Protein AF-A0A9D8QHF4-F1 (afdb_monomer_lite)

Secondary structure (DSSP, 8-state):
-EEES-GGGHHHHHHHHHHHHTT-PPP--EEE-S--SSTT--EEE----PPP-

Structure (mmCIF, N/CA/C/O backbone):
data_AF-A0A9D8QHF4-F1
#
_entry.id   AF-A0A9D8QHF4-F1
#
loop_
_atom_site.group_PDB
_atom_site.id
_atom_site.type_symbol
_atom_site.label_atom_id
_atom_site.label_alt_id
_atom_site.label_comp_id
_atom_site.label_asym_id
_atom_site.label_entity_id
_atom_site.label_seq_id
_atom_site.pdbx_PDB_ins_code
_atom_site.Cartn_x
_atom_site.Cartn_y
_atom_site.Cartn_z
_atom_site.occupancy
_atom_site.B_iso_or_equiv
_atom_site.auth_seq_id
_atom_site.auth_comp_id
_atom_site.auth_asym_id
_atom_site.auth_atom_id
_atom_site.pdbx_PDB_model_num
ATOM 1 N N . THR A 1 1 ? 1.956 5.056 -0.287 1.00 97.50 1 THR A N 1
ATOM 2 C CA . THR A 1 1 ? 1.794 4.377 1.012 1.00 97.50 1 THR A CA 1
ATOM 3 C C . THR A 1 1 ? 0.899 3.164 0.859 1.00 97.50 1 THR A C 1
ATOM 5 O O . THR A 1 1 ? -0.017 3.212 0.051 1.00 97.50 1 THR A O 1
ATOM 8 N N . VAL A 1 2 ? 1.177 2.072 1.576 1.00 97.38 2 VAL A N 1
ATOM 9 C CA . VAL A 1 2 ? 0.369 0.839 1.570 1.00 97.38 2 VAL A CA 1
ATOM 10 C C . VAL A 1 2 ? -0.206 0.608 2.967 1.00 97.38 2 VAL A C 1
ATOM 12 O O . VAL A 1 2 ? 0.553 0.555 3.937 1.00 97.38 2 VAL A O 1
ATOM 15 N N . PHE A 1 3 ? -1.522 0.435 3.057 1.00 98.38 3 PHE A N 1
ATOM 16 C CA . PHE A 1 3 ? -2.250 0.175 4.299 1.00 98.38 3 PHE A CA 1
ATOM 17 C C . PHE A 1 3 ? -2.803 -1.252 4.283 1.00 98.38 3 PHE A C 1
ATOM 19 O O . PHE A 1 3 ? -3.530 -1.606 3.355 1.00 98.38 3 PHE A O 1
ATOM 26 N N . LEU A 1 4 ? -2.464 -2.071 5.284 1.00 98.06 4 LEU A N 1
ATOM 27 C CA . LEU A 1 4 ? -2.931 -3.460 5.405 1.00 98.06 4 LEU A CA 1
ATOM 28 C C . LEU A 1 4 ? -3.873 -3.655 6.581 1.00 98.06 4 LEU A C 1
ATOM 30 O O . LEU A 1 4 ? -3.681 -3.058 7.635 1.00 98.06 4 LEU A O 1
ATOM 34 N N . ARG A 1 5 ? -4.836 -4.568 6.434 1.00 98.19 5 ARG A N 1
ATOM 35 C CA . ARG A 1 5 ? -5.635 -5.056 7.569 1.00 98.19 5 ARG A CA 1
ATOM 36 C C . ARG A 1 5 ? -4.884 -6.048 8.458 1.00 98.19 5 ARG A C 1
ATOM 38 O O . ARG A 1 5 ? -5.212 -6.135 9.634 1.00 98.19 5 ARG A O 1
ATOM 45 N N . ASN A 1 6 ? -3.925 -6.779 7.890 1.00 97.88 6 ASN A N 1
ATOM 46 C CA . ASN A 1 6 ? -3.054 -7.716 8.591 1.00 97.88 6 ASN A CA 1
ATOM 47 C C . ASN A 1 6 ? -1.635 -7.628 8.004 1.00 97.88 6 ASN A C 1
ATOM 49 O O . ASN A 1 6 ? -1.426 -7.884 6.816 1.00 97.88 6 ASN A O 1
ATOM 53 N N . VAL A 1 7 ? -0.650 -7.258 8.818 1.00 97.19 7 VAL A N 1
ATOM 54 C CA . VAL A 1 7 ? 0.753 -7.121 8.406 1.00 97.19 7 VAL A CA 1
ATOM 55 C C . VAL A 1 7 ? 1.377 -8.454 7.993 1.00 97.19 7 VAL A C 1
ATOM 57 O O . VAL A 1 7 ? 2.287 -8.469 7.155 1.00 97.19 7 VAL A O 1
ATOM 60 N N . ASP A 1 8 ? 0.852 -9.574 8.490 1.00 97.69 8 ASP A N 1
ATOM 61 C CA . ASP A 1 8 ? 1.318 -10.916 8.135 1.00 97.69 8 ASP A CA 1
ATOM 62 C C . ASP A 1 8 ? 1.008 -11.279 6.675 1.00 97.69 8 ASP A C 1
ATOM 64 O O . ASP A 1 8 ? 1.611 -12.203 6.133 1.00 97.69 8 ASP A O 1
ATOM 68 N N . ASP A 1 9 ? 0.156 -10.513 5.981 1.00 96.94 9 ASP A N 1
ATOM 69 C CA . ASP A 1 9 ? -0.060 -10.655 4.537 1.00 96.94 9 ASP A CA 1
ATOM 70 C C . ASP A 1 9 ? 1.081 -10.049 3.691 1.00 96.94 9 ASP A C 1
ATOM 72 O O . ASP A 1 9 ? 1.125 -10.239 2.469 1.00 96.94 9 ASP A O 1
ATOM 76 N N . ARG A 1 10 ? 2.070 -9.372 4.297 1.00 94.75 10 ARG A N 1
ATOM 77 C CA . ARG A 1 10 ? 3.230 -8.792 3.586 1.00 94.75 10 ARG A CA 1
ATOM 78 C C . ARG A 1 10 ? 3.939 -9.772 2.628 1.00 94.75 10 ARG A C 1
ATOM 80 O O . ARG A 1 10 ? 4.254 -9.346 1.509 1.00 94.75 10 ARG A O 1
ATOM 87 N N . PRO A 1 11 ? 4.181 -11.056 2.971 1.00 96.31 11 PRO A N 1
ATOM 88 C CA . PRO A 1 11 ? 4.789 -12.024 2.056 1.00 96.31 11 PRO A CA 1
ATOM 89 C C . PRO A 1 11 ? 3.950 -12.298 0.801 1.00 96.31 11 PRO A C 1
ATOM 91 O O . PRO A 1 11 ? 4.508 -12.674 -0.226 1.00 96.31 11 PRO A O 1
ATOM 94 N N . ARG A 1 12 ? 2.630 -12.077 0.845 1.00 95.19 12 ARG A N 1
ATOM 95 C CA . ARG A 1 12 ? 1.725 -12.234 -0.308 1.00 95.19 12 ARG A CA 1
ATOM 96 C C . ARG A 1 12 ? 1.760 -11.013 -1.227 1.00 95.19 12 ARG A C 1
ATOM 98 O O . ARG A 1 12 ? 1.578 -11.142 -2.434 1.00 95.19 12 ARG A O 1
ATOM 105 N N . ILE A 1 13 ? 2.032 -9.835 -0.666 1.00 93.38 13 ILE A N 1
ATOM 106 C CA . ILE A 1 13 ? 2.010 -8.551 -1.382 1.00 93.38 13 ILE A CA 1
ATOM 107 C C . ILE A 1 13 ? 3.333 -8.267 -2.083 1.00 93.38 13 ILE A C 1
ATOM 109 O O . ILE A 1 13 ? 3.343 -7.792 -3.221 1.00 93.38 13 ILE A O 1
ATOM 113 N N . ASN A 1 14 ? 4.461 -8.559 -1.433 1.00 91.88 14 ASN A N 1
ATOM 114 C CA . ASN A 1 14 ? 5.773 -8.212 -1.976 1.00 91.88 14 ASN A CA 1
ATOM 115 C C . ASN A 1 14 ? 6.043 -8.814 -3.377 1.00 91.88 14 ASN A C 1
ATOM 117 O O . ASN A 1 14 ? 6.473 -8.061 -4.253 1.00 91.88 14 ASN A O 1
ATOM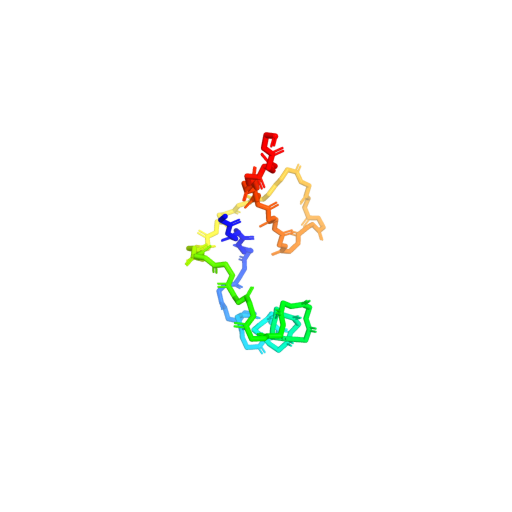 121 N N . PRO A 1 15 ? 5.709 -10.091 -3.662 1.00 94.62 15 PRO A N 1
ATOM 122 C CA . PRO A 1 15 ? 5.869 -10.657 -5.004 1.00 94.62 15 PRO A CA 1
ATOM 123 C C . PRO A 1 15 ? 4.999 -9.968 -6.063 1.00 94.62 15 PRO A C 1
ATOM 125 O O . PRO A 1 15 ? 5.412 -9.822 -7.210 1.00 94.62 15 PRO A O 1
ATOM 128 N N . VAL A 1 16 ? 3.793 -9.514 -5.701 1.00 94.81 16 VAL A N 1
ATOM 129 C CA . VAL A 1 16 ? 2.916 -8.767 -6.619 1.00 94.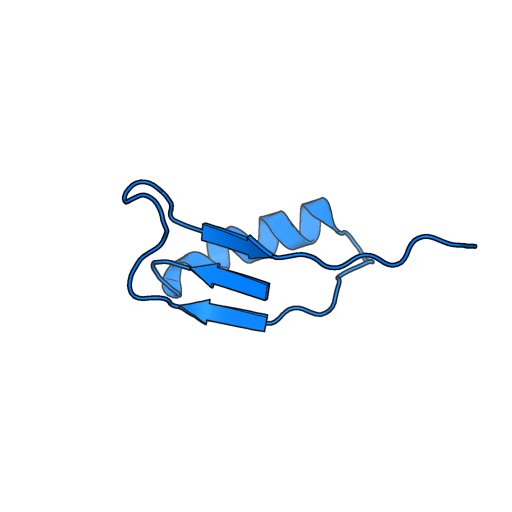81 16 VAL A CA 1
ATOM 130 C C . VAL A 1 16 ? 3.549 -7.425 -6.976 1.00 94.81 16 VAL A C 1
ATOM 132 O O . VAL A 1 16 ? 3.616 -7.087 -8.155 1.00 94.81 16 VAL A O 1
ATOM 135 N N . ARG A 1 17 ? 4.082 -6.702 -5.983 1.00 94.00 17 ARG A N 1
ATOM 136 C CA . ARG A 1 17 ? 4.778 -5.425 -6.212 1.00 94.00 17 ARG A CA 1
ATOM 137 C C . ARG A 1 17 ? 6.014 -5.598 -7.090 1.00 94.00 17 ARG A C 1
ATOM 139 O O . ARG A 1 17 ? 6.189 -4.820 -8.017 1.00 94.00 17 ARG A O 1
ATOM 146 N N . GLN A 1 18 ? 6.829 -6.620 -6.831 1.00 94.06 18 GLN A N 1
ATOM 147 C CA . GLN A 1 18 ? 8.007 -6.920 -7.651 1.00 94.06 18 GLN A CA 1
ATOM 148 C C . GLN A 1 18 ? 7.625 -7.217 -9.103 1.00 94.06 18 GLN A C 1
ATOM 150 O O . GLN A 1 18 ? 8.243 -6.681 -10.013 1.00 94.06 18 GLN A O 1
ATOM 155 N N . ARG A 1 19 ? 6.567 -8.006 -9.337 1.00 96.25 19 ARG A N 1
ATOM 156 C CA . ARG A 1 19 ? 6.078 -8.274 -10.700 1.00 96.25 19 ARG A CA 1
ATOM 157 C C . ARG A 1 19 ? 5.539 -7.028 -11.400 1.00 96.25 19 ARG A C 1
ATOM 159 O O . ARG A 1 19 ? 5.731 -6.896 -12.599 1.00 96.25 19 ARG A O 1
ATOM 166 N N . PHE A 1 20 ? 4.849 -6.149 -10.674 1.00 95.69 20 PHE A N 1
ATOM 167 C CA . PHE A 1 20 ? 4.233 -4.956 -11.256 1.00 95.69 20 PHE A CA 1
ATOM 168 C C . PHE A 1 20 ? 5.254 -3.857 -11.576 1.00 95.69 20 PHE A C 1
ATOM 170 O O . PHE A 1 20 ? 5.206 -3.270 -12.650 1.00 95.69 20 PHE A O 1
ATOM 177 N N . PHE A 1 21 ? 6.175 -3.579 -10.651 1.00 95.44 21 PHE A N 1
ATOM 178 C CA . PHE A 1 21 ? 7.142 -2.485 -10.783 1.00 95.44 21 PHE A CA 1
ATOM 179 C C . PHE A 1 21 ? 8.483 -2.913 -11.397 1.00 95.44 21 PHE A C 1
ATOM 181 O O . PHE A 1 21 ? 9.243 -2.054 -11.840 1.00 95.44 21 PHE A O 1
ATOM 188 N N . GLY A 1 22 ? 8.791 -4.215 -11.425 1.00 95.56 22 GLY A N 1
ATOM 189 C CA . GLY A 1 22 ? 10.087 -4.722 -11.875 1.00 95.56 22 GLY A CA 1
ATOM 190 C C . GLY A 1 22 ? 11.238 -4.085 -11.095 1.00 95.56 22 GLY A C 1
ATOM 191 O O . GLY A 1 22 ? 11.185 -3.979 -9.867 1.00 95.56 22 GLY A O 1
ATOM 192 N N . ASP A 1 23 ? 12.242 -3.605 -11.825 1.00 95.44 23 ASP A N 1
ATOM 193 C CA . ASP A 1 23 ? 13.411 -2.921 -11.260 1.00 95.44 23 ASP A CA 1
ATOM 194 C C . ASP A 1 23 ? 13.111 -1.473 -10.821 1.00 95.44 23 ASP A C 1
ATOM 196 O O . ASP A 1 23 ? 13.893 -0.858 -10.095 1.00 95.44 23 ASP A O 1
ATOM 200 N N . HIS A 1 24 ? 11.959 -0.916 -11.210 1.00 92.88 24 HIS A N 1
ATOM 201 C CA . HIS A 1 24 ? 11.559 0.465 -10.927 1.00 92.88 24 HIS A CA 1
ATOM 202 C C . HIS A 1 24 ? 10.650 0.556 -9.698 1.00 92.88 24 HIS A C 1
ATOM 204 O O . HIS A 1 24 ? 9.525 1.056 -9.754 1.00 92.88 24 HIS A O 1
ATOM 210 N N . LEU A 1 25 ? 11.136 0.057 -8.562 1.00 91.50 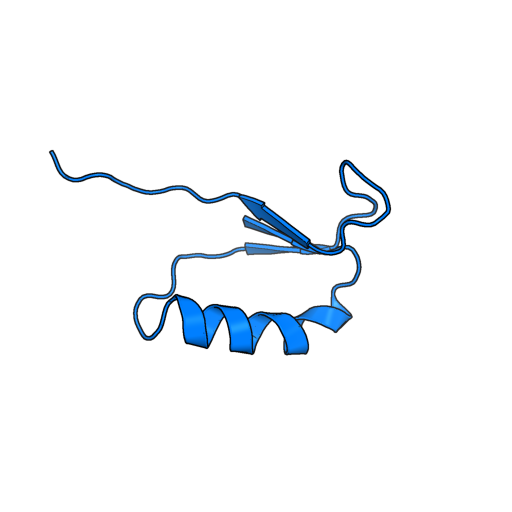25 LEU A N 1
ATOM 211 C CA . LEU A 1 25 ? 10.385 0.088 -7.310 1.00 91.50 25 LEU A CA 1
ATOM 212 C C . LEU A 1 25 ? 10.240 1.531 -6.793 1.00 91.50 25 LEU A C 1
ATOM 214 O O . LEU A 1 25 ? 11.250 2.174 -6.501 1.00 91.50 25 LEU A O 1
ATOM 218 N N . PRO A 1 26 ? 9.009 2.041 -6.601 1.00 94.94 26 PRO A N 1
ATOM 219 C CA . PRO A 1 26 ? 8.821 3.336 -5.969 1.00 94.94 26 PRO A CA 1
ATOM 220 C C . PRO A 1 26 ? 9.170 3.254 -4.482 1.00 94.94 26 PRO A C 1
ATOM 222 O O . PRO A 1 26 ? 9.052 2.195 -3.846 1.00 94.94 26 PRO A O 1
ATOM 225 N N . ALA A 1 27 ? 9.513 4.407 -3.905 1.00 95.25 27 ALA A N 1
ATOM 226 C CA . ALA A 1 27 ? 9.554 4.564 -2.458 1.00 95.25 27 ALA A CA 1
ATOM 227 C C . ALA A 1 27 ? 8.215 4.115 -1.845 1.00 95.25 27 ALA A C 1
ATOM 229 O O . ALA A 1 27 ? 7.139 4.387 -2.385 1.00 95.25 27 ALA A O 1
ATOM 230 N N . SER A 1 28 ? 8.273 3.387 -0.729 1.00 94.25 28 SER A N 1
ATOM 231 C CA . SER A 1 28 ? 7.082 2.795 -0.125 1.00 94.25 28 SER A CA 1
ATOM 232 C C . SER A 1 28 ? 7.205 2.702 1.386 1.00 94.25 28 SER A C 1
ATOM 234 O O . SER A 1 28 ? 8.180 2.169 1.905 1.00 94.25 28 SER A O 1
ATOM 236 N N . THR A 1 29 ? 6.140 3.114 2.064 1.00 95.81 29 THR A N 1
ATOM 237 C CA . THR A 1 29 ? 5.876 2.820 3.474 1.00 95.81 29 THR A CA 1
ATOM 238 C C . THR A 1 29 ? 4.714 1.839 3.540 1.00 95.81 29 THR A C 1
ATOM 240 O O . THR A 1 29 ? 3.742 2.001 2.798 1.00 95.81 29 THR A O 1
ATOM 243 N N . LEU A 1 30 ? 4.822 0.827 4.398 1.00 96.94 30 LEU A N 1
ATOM 244 C CA . LEU A 1 30 ? 3.778 -0.162 4.654 1.00 96.94 30 LEU A CA 1
ATOM 245 C C . LEU A 1 30 ? 3.452 -0.151 6.143 1.00 96.94 30 LEU A C 1
ATOM 247 O O . LEU A 1 30 ? 4.362 -0.261 6.964 1.00 96.94 30 LEU A O 1
ATOM 251 N N . VAL A 1 31 ? 2.169 -0.026 6.471 1.00 97.88 31 VAL A N 1
ATOM 252 C CA . VAL A 1 31 ? 1.666 -0.042 7.850 1.00 97.88 31 VAL A CA 1
ATOM 253 C C . VAL A 1 31 ? 0.418 -0.913 7.962 1.00 97.88 31 VAL A C 1
ATOM 255 O O . VAL A 1 31 ? -0.328 -1.073 6.994 1.00 97.88 31 VAL A O 1
ATOM 258 N N . GLU A 1 32 ? 0.186 -1.464 9.151 1.00 98.44 32 GLU A N 1
ATOM 259 C CA . GLU A 1 32 ? -1.097 -2.075 9.500 1.00 98.44 32 GLU A CA 1
ATOM 260 C C . GLU A 1 32 ? -2.072 -1.010 10.011 1.00 98.44 32 GLU A C 1
ATOM 262 O O . GLU A 1 32 ? -1.677 -0.091 10.730 1.00 98.44 32 GLU A O 1
ATOM 267 N N . VAL A 1 33 ? -3.349 -1.142 9.651 1.00 98.38 33 VAL A N 1
ATOM 268 C CA . VAL A 1 33 ? -4.442 -0.278 10.101 1.00 98.38 33 VAL A CA 1
ATOM 269 C C . VAL A 1 33 ? -5.609 -1.097 10.650 1.00 98.38 33 VAL A C 1
ATOM 271 O O . VAL A 1 33 ? -5.929 -2.195 10.183 1.00 98.38 33 VAL A O 1
ATOM 274 N N . SER A 1 34 ? -6.308 -0.526 11.631 1.00 97.88 34 SER A N 1
ATOM 275 C CA . SER A 1 34 ? -7.412 -1.189 12.335 1.00 97.88 34 SER A CA 1
ATOM 276 C C . SER A 1 34 ? -8.692 -1.340 11.504 1.00 97.88 34 SER A C 1
ATOM 278 O O . SER A 1 34 ? -9.534 -2.174 11.853 1.00 97.88 34 SER A O 1
ATOM 280 N N . ARG A 1 35 ? -8.852 -0.573 10.415 1.00 98.00 35 ARG A N 1
ATOM 281 C CA . ARG A 1 35 ? -9.940 -0.708 9.433 1.00 98.00 35 ARG A CA 1
ATOM 282 C C . ARG A 1 35 ? -9.624 0.059 8.139 1.00 98.00 35 ARG A C 1
ATOM 284 O O . ARG A 1 35 ? -8.826 0.990 8.167 1.00 98.00 35 ARG A O 1
ATOM 291 N N . LEU A 1 36 ? -10.270 -0.330 7.040 1.00 98.50 36 LEU A N 1
ATOM 292 C CA . LEU A 1 36 ? -10.337 0.417 5.775 1.00 98.50 36 LEU A CA 1
ATOM 293 C C . LEU A 1 36 ? -11.770 0.937 5.561 1.00 98.50 36 LEU A C 1
ATOM 295 O O . LEU A 1 36 ? -12.646 0.679 6.390 1.00 98.50 36 LEU A O 1
ATOM 299 N N . ILE A 1 37 ? -12.023 1.665 4.469 1.00 97.62 37 ILE A N 1
ATOM 300 C CA . ILE A 1 37 ? -13.337 2.281 4.209 1.00 97.62 37 ILE A CA 1
ATOM 301 C C . ILE A 1 37 ? -14.481 1.260 4.068 1.00 97.62 37 ILE A C 1
ATOM 303 O O . ILE A 1 37 ? -15.619 1.565 4.416 1.00 97.62 37 ILE A O 1
ATOM 307 N N . HIS A 1 38 ? -14.177 0.048 3.598 1.00 98.19 38 HIS A N 1
ATOM 308 C CA . HIS A 1 38 ? -15.116 -1.067 3.486 1.00 98.19 38 HIS A CA 1
ATOM 309 C C . HIS A 1 38 ? -14.520 -2.320 4.138 1.00 98.19 38 HIS A C 1
ATOM 311 O O . HIS A 1 38 ? -13.309 -2.538 4.075 1.00 98.19 38 HIS A O 1
ATOM 317 N N . GLU A 1 39 ? -15.359 -3.136 4.777 1.00 95.69 39 GLU A N 1
ATOM 318 C CA . GLU A 1 39 ? -14.915 -4.268 5.603 1.00 95.69 39 GLU A CA 1
ATOM 319 C C . GLU A 1 39 ? -14.244 -5.396 4.808 1.00 95.69 39 GLU A C 1
ATOM 321 O O . GLU A 1 39 ? -13.288 -5.995 5.295 1.00 95.69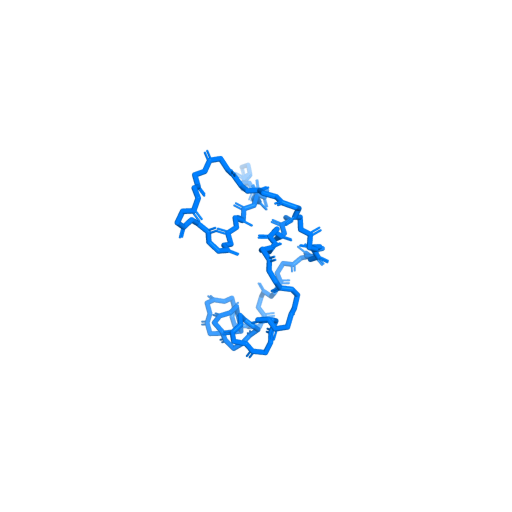 39 GLU A O 1
ATOM 326 N N . ASP A 1 40 ? -14.678 -5.608 3.565 1.00 97.69 40 ASP A N 1
ATOM 327 C CA . ASP A 1 40 ? -14.102 -6.604 2.651 1.00 97.69 40 ASP A CA 1
A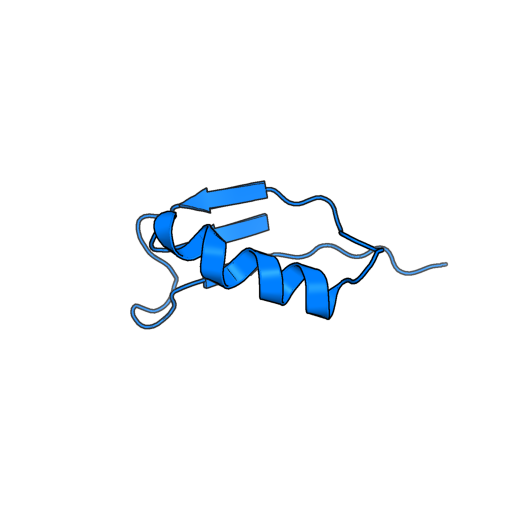TOM 328 C C . ASP A 1 40 ? -12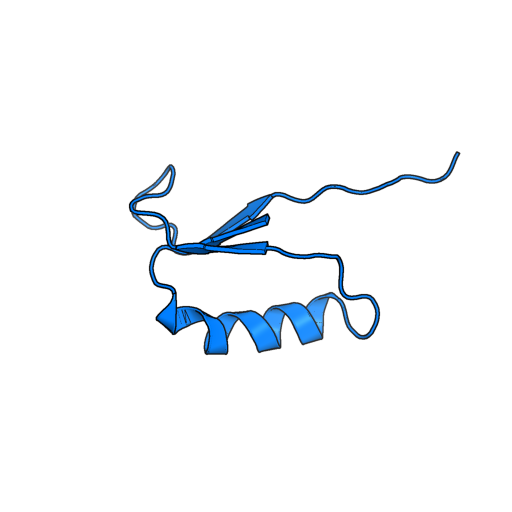.720 -6.226 2.087 1.00 97.69 40 ASP A C 1
ATOM 330 O O . ASP A 1 40 ? -12.056 -7.047 1.448 1.00 97.69 40 ASP A O 1
ATOM 334 N N . LEU A 1 41 ? -12.262 -4.984 2.281 1.00 98.25 41 LEU A N 1
ATOM 335 C CA . LEU A 1 41 ? -10.957 -4.554 1.782 1.00 98.25 41 LEU A CA 1
ATOM 336 C C . LEU A 1 41 ? -9.846 -5.045 2.712 1.00 98.25 41 LEU A C 1
ATOM 338 O O . LEU A 1 41 ? -9.888 -4.836 3.922 1.00 98.25 41 LEU A O 1
ATOM 342 N N . LEU A 1 42 ? -8.807 -5.643 2.126 1.00 97.81 42 LEU A N 1
ATOM 343 C CA . LEU A 1 42 ? -7.635 -6.152 2.854 1.00 97.81 42 LEU A CA 1
ATOM 344 C C . LEU A 1 42 ? -6.398 -5.255 2.711 1.00 97.81 42 LEU A C 1
ATOM 346 O O . LEU A 1 42 ? -5.501 -5.288 3.557 1.00 97.81 42 LEU A O 1
ATOM 350 N N . VAL A 1 43 ? -6.351 -4.457 1.644 1.00 97.56 43 VAL A N 1
ATOM 351 C CA . VAL A 1 43 ? -5.242 -3.565 1.300 1.00 97.56 43 VAL A CA 1
ATOM 352 C C . VAL A 1 43 ? -5.767 -2.310 0.608 1.00 97.56 43 VAL A C 1
ATOM 354 O O . VAL A 1 43 ? -6.660 -2.392 -0.232 1.00 97.56 43 VAL A O 1
ATOM 357 N N . GLU A 1 44 ? -5.170 -1.166 0.925 1.00 98.19 44 GLU A N 1
ATOM 358 C CA . GLU A 1 44 ? -5.351 0.097 0.207 1.00 98.19 44 GLU A CA 1
ATOM 359 C C . GLU A 1 44 ? -3.979 0.679 -0.161 1.00 98.19 44 GLU A C 1
ATOM 361 O O . GLU A 1 44 ? -3.010 0.548 0.596 1.00 98.19 44 GLU A O 1
ATOM 366 N N . VAL A 1 45 ? -3.873 1.291 -1.344 1.00 97.25 45 VAL A N 1
ATOM 367 C CA . VAL A 1 45 ? -2.620 1.867 -1.848 1.00 97.25 45 VAL A CA 1
ATOM 368 C C . VAL A 1 45 ? -2.850 3.307 -2.285 1.00 97.25 45 VAL A C 1
ATOM 370 O O . VAL A 1 45 ? -3.598 3.567 -3.221 1.00 97.25 45 VAL A O 1
ATOM 373 N N . GLU A 1 46 ? -2.129 4.224 -1.650 1.00 97.94 46 GLU A N 1
ATOM 374 C CA . GLU A 1 46 ? -2.019 5.622 -2.061 1.00 97.94 46 GLU A CA 1
ATOM 375 C C . GLU A 1 46 ? -0.716 5.812 -2.850 1.00 97.94 46 GLU A C 1
ATOM 377 O O . GLU A 1 46 ? 0.359 5.411 -2.386 1.00 97.94 46 GLU A O 1
ATOM 382 N N . ALA A 1 47 ? -0.781 6.415 -4.036 1.00 96.62 47 ALA A N 1
ATOM 383 C CA . ALA A 1 47 ? 0.371 6.597 -4.916 1.00 96.62 47 ALA A CA 1
ATOM 384 C C . ALA A 1 47 ? 0.509 8.053 -5.372 1.00 96.62 47 ALA A C 1
ATOM 386 O O . ALA A 1 47 ? -0.481 8.728 -5.637 1.00 96.62 47 ALA A O 1
ATOM 387 N N . VAL A 1 48 ? 1.755 8.508 -5.506 1.00 96.44 48 VAL A N 1
ATOM 388 C CA . VAL A 1 48 ? 2.111 9.821 -6.057 1.00 96.44 48 VAL A CA 1
ATOM 389 C C . VAL A 1 48 ? 3.010 9.596 -7.266 1.00 96.44 48 VAL A C 1
ATOM 391 O O . VAL A 1 48 ? 3.928 8.777 -7.209 1.00 96.44 48 VAL A O 1
ATOM 394 N N . VAL A 1 49 ? 2.748 10.319 -8.355 1.00 95.75 49 VAL A N 1
ATOM 395 C CA . VAL A 1 49 ? 3.504 10.230 -9.608 1.00 95.75 49 VAL A CA 1
ATOM 396 C C . VAL A 1 49 ? 3.882 11.625 -10.098 1.00 95.75 49 VAL A C 1
ATOM 398 O O . VAL A 1 49 ? 3.074 12.549 -10.042 1.00 95.75 49 VAL A O 1
ATOM 401 N N . GLY A 1 50 ? 5.117 11.775 -10.576 1.00 94.75 50 GLY A N 1
ATOM 402 C CA . GLY A 1 50 ? 5.546 12.958 -11.318 1.00 94.75 50 GLY A CA 1
ATOM 403 C C . GLY A 1 50 ? 5.318 12.746 -12.812 1.00 94.75 50 GLY A C 1
ATOM 404 O O . GLY A 1 50 ? 5.764 11.736 -13.355 1.00 94.75 50 GLY A O 1
ATOM 405 N N . ILE A 1 51 ? 4.634 13.680 -13.471 1.00 94.94 51 ILE A N 1
ATOM 406 C CA . ILE A 1 51 ? 4.463 13.682 -14.930 1.00 94.94 51 ILE A CA 1
ATOM 407 C C . ILE A 1 51 ? 5.497 14.657 -15.518 1.00 94.94 51 ILE A C 1
ATOM 409 O O . ILE A 1 51 ? 5.590 15.778 -15.011 1.00 94.94 51 ILE A O 1
ATOM 413 N N . PRO A 1 52 ? 6.293 14.253 -16.528 1.00 90.00 52 PRO A N 1
ATOM 414 C CA . PRO A 1 52 ? 7.246 15.147 -17.183 1.00 90.00 52 PRO A CA 1
ATOM 415 C C . PRO A 1 52 ? 6.560 16.398 -17.747 1.00 90.00 52 PRO A C 1
ATOM 417 O O . PRO A 1 52 ? 5.425 16.318 -18.217 1.00 90.00 52 PRO A O 1
ATOM 420 N N . SER A 1 53 ? 7.262 17.531 -17.697 1.00 84.12 53 SER A N 1
ATOM 421 C CA . SER A 1 53 ? 6.858 18.803 -18.315 1.00 84.12 53 SER A CA 1
ATOM 422 C C . SER A 1 53 ? 7.096 18.823 -19.818 1.00 84.12 53 SER A C 1
ATOM 424 O O . SER A 1 53 ? 8.194 18.357 -20.206 1.00 84.12 53 SER A O 1
#

Sequence (53 aa):
TVFLRNVDDRPRINPVRQRFFGDHLPASTLVEVSRLIHEDLLVEVEAVVGIPS

Radius of gyration: 12.59 Å; chains: 1; bounding box: 28×31×31 Å

Foldseek 3Di:
DKEFQDPVCVVVVPVVQCVVQPPNRDDDDYDYDPDDPDRPDGMDDDDDDDDDD

pLDDT: mean 95.96, std 2.54, range [84.12, 98.5]